Protein AF-A0A661CHH3-F1 (afdb_monomer_lite)

Foldseek 3Di:
DPVPVPPPPVVVCVVVVVVVVVVVVVLVPDPQWDDDLFWIWGQDPDDRDIDIDGAPALVQWDQDPQWTWGQDPNDTDTDPDGNVVDDPVVSVVVVVVSVVRNVVVVVVPPPPPDPDPD

Secondary structure (DSSP, 8-state):
--TTSSSHHHHHHHHHHHHHHHHHHHHHHS-SEEEETTEEEEE-SSSS-EEEEE-SSGGGEEEETTEEEEEETTEEEEEEEEGGGS-HHHHHHHHHHHHHHHHHHHHHT---------

Sequence (118 aa):
MLTFMMGSQHYFGFIVAPICILMGILYLTIPYFSLEKQAIETKALIGPVTRKWEFSSPDDLICEDGKIFINTDGKRKKVGISRWLAEQQDWNAFLQAIEQMKKS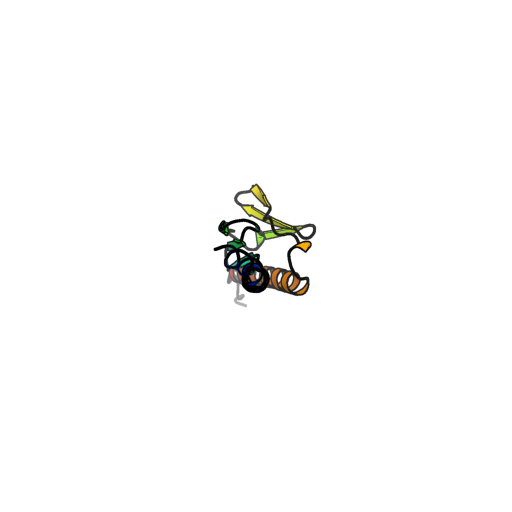EGLEKQPYAQRSVG

Radius of gyration: 24.12 Å; chains: 1; bounding box: 46×22×101 Å

pLDDT: mean 70.48, std 11.34, range [43.38, 85.06]

Structure (mmCIF, N/CA/C/O backbone):
data_AF-A0A661CHH3-F1
#
_entry.id   AF-A0A661CHH3-F1
#
loop_
_atom_site.group_PDB
_atom_site.id
_atom_site.type_symbol
_atom_site.label_atom_id
_atom_site.label_alt_id
_atom_site.label_comp_id
_atom_site.label_asym_id
_atom_site.label_entity_id
_atom_site.label_seq_id
_atom_site.pdbx_PDB_ins_code
_atom_site.Cartn_x
_atom_site.Cartn_y
_atom_site.Cartn_z
_atom_site.occupancy
_atom_site.B_iso_or_equiv
_atom_site.auth_seq_id
_atom_site.auth_comp_id
_atom_site.auth_asym_id
_atom_site.auth_atom_id
_atom_site.pdbx_PDB_model_num
ATOM 1 N N . MET A 1 1 ? 24.057 8.389 -52.381 1.00 48.91 1 MET A N 1
ATOM 2 C CA . MET A 1 1 ? 23.285 8.979 -51.264 1.00 48.91 1 MET A CA 1
ATOM 3 C C . MET A 1 1 ? 22.179 8.003 -50.844 1.00 48.91 1 MET A C 1
ATOM 5 O O . MET A 1 1 ? 21.014 8.274 -51.065 1.00 48.91 1 MET A O 1
ATOM 9 N N . LEU A 1 2 ? 22.537 6.817 -50.334 1.00 49.53 2 LEU A N 1
ATOM 10 C CA . LEU A 1 2 ? 21.557 5.785 -49.923 1.00 49.53 2 LEU A CA 1
ATOM 11 C C . LEU A 1 2 ? 22.047 4.908 -48.754 1.00 49.53 2 LEU A C 1
ATOM 13 O O . LEU A 1 2 ? 21.250 4.255 -48.097 1.00 49.53 2 LEU A O 1
ATOM 17 N N . THR A 1 3 ? 23.335 4.963 -48.409 1.00 54.94 3 THR A N 1
ATOM 18 C CA . THR A 1 3 ? 23.927 4.158 -47.327 1.00 54.94 3 THR A CA 1
ATOM 19 C C . THR A 1 3 ? 23.754 4.762 -45.924 1.00 54.94 3 THR A C 1
ATOM 21 O O . THR A 1 3 ? 23.988 4.083 -44.933 1.00 54.94 3 THR A O 1
ATOM 24 N N . PHE A 1 4 ? 23.315 6.022 -45.803 1.00 56.03 4 PHE A N 1
ATOM 25 C CA . PHE A 1 4 ? 23.196 6.703 -44.501 1.00 56.03 4 PHE A CA 1
ATOM 26 C C . PHE A 1 4 ? 21.869 6.419 -43.767 1.00 56.03 4 PHE A C 1
ATOM 28 O O . PHE A 1 4 ? 21.754 6.698 -42.579 1.00 56.03 4 PHE A O 1
ATOM 35 N N . MET A 1 5 ? 20.867 5.832 -44.437 1.00 54.22 5 MET A N 1
ATOM 36 C CA . MET A 1 5 ? 19.554 5.560 -43.823 1.00 54.22 5 MET A CA 1
ATOM 37 C C . MET A 1 5 ? 19.444 4.198 -43.120 1.00 54.22 5 MET A C 1
ATOM 39 O O . MET A 1 5 ? 18.488 3.985 -42.383 1.00 54.22 5 MET A O 1
ATOM 43 N N . MET A 1 6 ? 20.412 3.288 -43.286 1.00 55.06 6 MET A N 1
ATOM 44 C CA . MET A 1 6 ? 20.338 1.931 -42.712 1.00 55.06 6 MET A CA 1
ATOM 45 C C . MET A 1 6 ? 21.031 1.781 -41.347 1.00 55.06 6 MET A C 1
ATOM 47 O O . MET A 1 6 ? 20.755 0.830 -40.624 1.00 55.06 6 MET A O 1
ATOM 51 N N . GLY A 1 7 ? 21.878 2.737 -40.948 1.00 53.50 7 GLY A N 1
ATOM 52 C CA . GLY A 1 7 ? 22.579 2.698 -39.659 1.00 53.50 7 GLY A CA 1
ATOM 53 C C . GLY A 1 7 ? 21.740 3.136 -38.453 1.00 53.50 7 GLY A C 1
ATOM 54 O O . GLY A 1 7 ? 22.096 2.812 -37.328 1.00 53.50 7 GLY A O 1
ATOM 55 N N . SER A 1 8 ? 20.624 3.850 -38.64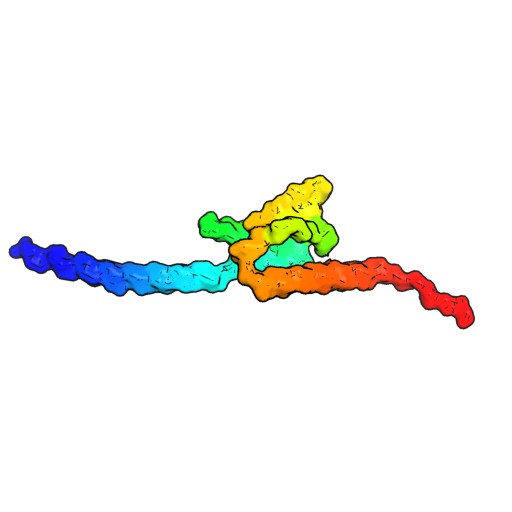4 1.00 56.22 8 SER A N 1
ATOM 56 C CA . SER A 1 8 ? 19.871 4.470 -37.536 1.00 56.22 8 SER A CA 1
ATOM 57 C C . SER A 1 8 ? 18.887 3.535 -36.821 1.00 56.22 8 SER A C 1
ATOM 59 O O . SER A 1 8 ? 18.462 3.835 -35.708 1.00 56.22 8 SER A O 1
ATOM 61 N N . GLN A 1 9 ? 18.540 2.391 -37.420 1.00 58.56 9 GLN A N 1
ATOM 62 C CA . GLN A 1 9 ? 17.532 1.470 -36.876 1.00 58.56 9 GLN A CA 1
ATOM 63 C C . GLN A 1 9 ? 18.062 0.621 -35.705 1.00 58.56 9 GLN A C 1
ATOM 65 O O . GLN A 1 9 ? 17.301 0.262 -34.810 1.00 58.56 9 GLN A O 1
ATOM 70 N N . HIS A 1 10 ? 19.370 0.341 -35.657 1.00 59.44 10 HIS A N 1
ATOM 71 C CA . HIS A 1 10 ? 19.963 -0.511 -34.617 1.00 59.44 10 HIS A CA 1
ATOM 72 C C . HIS A 1 10 ? 20.256 0.233 -33.303 1.00 59.44 10 HIS A C 1
ATOM 74 O O . HIS A 1 10 ? 20.138 -0.353 -32.227 1.00 59.44 10 HIS A O 1
ATOM 80 N N . TYR A 1 11 ? 20.580 1.530 -33.360 1.00 64.56 11 TYR A N 1
ATOM 81 C CA . TYR A 1 11 ? 20.855 2.329 -32.157 1.00 64.56 11 TYR A CA 1
ATOM 82 C C . TYR A 1 11 ? 19.589 2.662 -31.364 1.00 64.56 11 TYR A C 1
ATOM 84 O O . TYR A 1 11 ? 19.643 2.768 -30.141 1.00 64.56 11 TYR A O 1
ATOM 92 N N . PHE A 1 12 ? 18.440 2.777 -32.039 1.00 67.88 12 PHE A N 1
ATOM 93 C CA . PHE A 1 12 ? 17.166 3.067 -31.382 1.00 67.88 12 PHE A CA 1
ATOM 94 C C . PHE A 1 12 ? 16.792 1.976 -30.369 1.00 67.88 12 PHE A C 1
ATOM 96 O O . PHE A 1 12 ? 16.493 2.285 -29.219 1.00 67.88 12 PHE A O 1
ATOM 103 N N . GLY A 1 13 ? 16.907 0.697 -30.745 1.00 69.62 13 GLY A N 1
ATOM 104 C CA . GLY A 1 13 ? 16.647 -0.423 -29.833 1.00 69.62 13 GLY A CA 1
ATOM 105 C C . GLY A 1 13 ? 17.616 -0.474 -28.648 1.00 69.62 13 GLY A C 1
ATOM 106 O O . GLY A 1 13 ? 17.190 -0.711 -27.520 1.00 69.62 13 GLY A O 1
ATOM 107 N N . PHE A 1 14 ? 18.898 -0.172 -28.881 1.00 77.00 14 PHE A N 1
ATOM 108 C CA . PHE A 1 14 ? 19.927 -0.144 -27.834 1.00 77.00 14 PHE A CA 1
ATOM 109 C C . PHE A 1 14 ? 19.730 0.968 -26.800 1.00 77.00 14 PHE A C 1
ATOM 111 O O . PHE A 1 14 ? 20.197 0.825 -25.675 1.00 77.00 14 PHE A O 1
ATOM 118 N N . ILE A 1 15 ? 19.044 2.057 -27.158 1.00 78.50 15 ILE A N 1
ATOM 119 C CA . ILE A 1 15 ? 18.742 3.168 -26.245 1.00 78.50 15 ILE A CA 1
ATOM 120 C C . ILE A 1 15 ? 17.371 2.974 -25.584 1.00 78.50 15 ILE A C 1
ATOM 122 O O . ILE A 1 15 ? 17.226 3.182 -24.382 1.00 78.50 15 ILE A O 1
ATOM 126 N N . VAL A 1 16 ? 16.360 2.533 -26.334 1.00 83.06 16 VAL A N 1
ATOM 127 C CA . VAL A 1 16 ? 14.994 2.369 -25.811 1.00 83.06 16 VAL A CA 1
ATOM 128 C C . VAL A 1 16 ? 14.898 1.201 -24.831 1.00 83.06 16 VAL A C 1
ATOM 130 O O . VAL A 1 16 ? 14.255 1.339 -23.794 1.00 83.06 16 VAL A O 1
ATOM 133 N N . ALA A 1 17 ? 15.570 0.078 -25.101 1.00 83.38 17 ALA A N 1
ATOM 134 C CA . ALA A 1 17 ? 15.544 -1.087 -24.218 1.00 83.38 17 ALA A CA 1
ATOM 135 C C . ALA A 1 17 ? 16.014 -0.779 -22.778 1.00 83.38 17 ALA A C 1
ATOM 137 O O . ALA A 1 17 ? 15.254 -1.063 -21.849 1.00 83.38 17 ALA A O 1
ATOM 138 N N . PRO A 1 18 ? 17.189 -0.158 -22.538 1.00 84.94 18 PRO A N 1
ATOM 139 C CA . PRO A 1 18 ? 17.612 0.172 -21.180 1.00 84.94 18 PRO A CA 1
ATOM 140 C C . PRO A 1 18 ? 16.727 1.237 -20.529 1.00 84.94 18 PRO A C 1
ATOM 142 O O . PRO A 1 18 ? 16.478 1.143 -19.332 1.00 84.94 18 PRO A O 1
ATOM 145 N N . ILE A 1 19 ? 16.194 2.205 -21.287 1.00 84.94 19 ILE A N 1
ATOM 146 C CA . ILE A 1 19 ? 15.250 3.200 -20.751 1.00 84.94 19 ILE A CA 1
ATOM 147 C C . ILE A 1 19 ? 13.954 2.525 -20.288 1.00 84.94 19 ILE A C 1
ATOM 149 O O . ILE A 1 19 ? 13.472 2.828 -19.200 1.00 84.94 19 ILE A O 1
ATOM 153 N N . CYS A 1 20 ? 13.407 1.586 -21.063 1.00 82.88 20 CYS A N 1
ATOM 154 C CA . CYS A 1 20 ? 12.226 0.816 -20.674 1.00 82.88 20 CYS A CA 1
ATOM 155 C C . CYS A 1 20 ? 12.490 -0.079 -19.459 1.00 82.88 20 CYS A C 1
ATOM 157 O O . CYS A 1 20 ? 11.638 -0.162 -18.580 1.00 82.88 20 CYS A O 1
ATOM 159 N N . ILE A 1 21 ? 13.664 -0.713 -19.377 1.00 83.38 21 ILE A N 1
ATOM 160 C CA . ILE A 1 21 ? 14.056 -1.518 -18.211 1.00 83.38 21 ILE A CA 1
ATOM 161 C C . ILE A 1 21 ? 14.176 -0.629 -16.969 1.00 83.38 21 ILE A C 1
ATOM 163 O O . ILE A 1 21 ? 13.607 -0.956 -15.931 1.00 83.38 21 ILE A O 1
ATOM 167 N N . LEU A 1 22 ? 14.847 0.520 -17.079 1.00 81.75 22 LEU A N 1
ATOM 168 C CA . LEU A 1 22 ? 14.962 1.500 -15.997 1.00 81.75 22 LEU A CA 1
ATOM 169 C C . LEU A 1 22 ? 13.593 2.021 -15.553 1.00 81.75 22 LEU A C 1
ATOM 171 O O . LEU A 1 22 ? 13.320 2.065 -14.357 1.00 81.75 22 LEU A O 1
ATOM 175 N N . MET A 1 23 ? 12.718 2.364 -16.500 1.00 76.75 23 MET A N 1
ATOM 176 C CA . MET A 1 23 ? 11.332 2.751 -16.224 1.00 76.75 23 MET A CA 1
ATOM 177 C C . MET A 1 23 ? 10.566 1.634 -15.520 1.00 76.75 23 MET A C 1
ATOM 179 O O . MET A 1 23 ? 9.874 1.910 -14.549 1.00 76.75 23 MET A O 1
ATOM 183 N N . GLY A 1 24 ? 10.717 0.382 -15.956 1.00 74.44 24 GLY A N 1
ATOM 184 C CA . GLY A 1 24 ? 10.088 -0.772 -15.317 1.00 74.44 24 GLY A CA 1
ATOM 185 C C . GLY A 1 24 ? 10.549 -0.956 -13.873 1.00 74.44 24 GLY A C 1
ATOM 186 O O . GLY A 1 24 ? 9.717 -1.068 -12.977 1.00 74.44 24 GLY A O 1
ATOM 187 N N . ILE A 1 25 ? 11.863 -0.912 -13.630 1.00 77.12 25 ILE A N 1
ATOM 188 C CA . ILE A 1 25 ? 12.450 -1.020 -12.284 1.00 77.12 25 ILE A CA 1
ATOM 189 C C . ILE A 1 25 ? 11.970 0.124 -11.388 1.00 77.12 25 ILE A C 1
ATOM 191 O O . ILE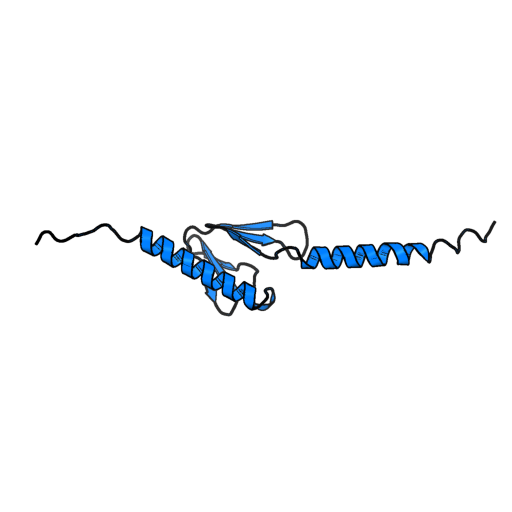 A 1 25 ? 11.567 -0.113 -10.250 1.00 77.12 25 ILE A O 1
ATOM 195 N N . LEU A 1 26 ? 11.977 1.355 -11.903 1.00 70.00 26 LEU A N 1
ATOM 196 C CA . LEU A 1 26 ? 11.522 2.524 -11.158 1.00 70.00 26 LEU A CA 1
ATOM 197 C C . LEU A 1 26 ? 10.023 2.436 -10.845 1.00 70.00 26 LEU A C 1
ATOM 199 O O . LEU A 1 26 ? 9.597 2.797 -9.754 1.00 70.00 26 LEU A O 1
ATOM 203 N N . TYR A 1 27 ? 9.228 1.905 -11.774 1.00 65.81 27 TYR A N 1
ATOM 204 C CA . TYR A 1 27 ? 7.801 1.677 -11.575 1.00 65.81 27 TYR A CA 1
ATOM 205 C C . TYR A 1 27 ? 7.524 0.617 -10.498 1.00 65.81 27 TYR A C 1
ATOM 207 O O . TYR A 1 27 ? 6.582 0.762 -9.725 1.00 65.81 27 TYR A O 1
ATOM 215 N N . LEU A 1 28 ? 8.380 -0.404 -10.400 1.00 67.62 28 LEU A N 1
ATOM 216 C CA . LEU A 1 28 ? 8.310 -1.450 -9.374 1.00 67.62 28 LEU A CA 1
ATOM 217 C C . LEU A 1 28 ? 8.692 -0.954 -7.971 1.00 67.62 28 LEU A C 1
ATOM 219 O O . LEU A 1 28 ? 8.264 -1.546 -6.988 1.00 67.62 28 LEU A O 1
ATOM 223 N N . THR A 1 29 ? 9.484 0.117 -7.857 1.00 63.56 29 THR A N 1
ATOM 224 C CA . THR A 1 29 ? 9.919 0.657 -6.553 1.00 63.56 29 THR A CA 1
ATOM 225 C C . THR A 1 29 ? 8.977 1.710 -5.974 1.00 63.56 29 THR A C 1
ATOM 227 O O . THR A 1 29 ? 9.162 2.134 -4.833 1.00 63.56 29 THR A O 1
ATOM 230 N N . ILE A 1 30 ? 7.969 2.160 -6.727 1.00 65.00 30 ILE A N 1
ATOM 231 C CA . ILE A 1 30 ? 7.006 3.140 -6.223 1.00 65.00 30 ILE A CA 1
ATOM 232 C C . ILE A 1 30 ? 6.020 2.419 -5.290 1.00 65.00 30 ILE A C 1
ATOM 234 O O . ILE A 1 30 ? 5.309 1.525 -5.748 1.00 65.00 30 ILE A O 1
ATOM 238 N N . PRO A 1 31 ? 5.907 2.819 -4.007 1.00 65.31 31 PRO A N 1
ATOM 239 C CA . PRO A 1 31 ? 4.951 2.203 -3.096 1.00 65.31 31 PRO A CA 1
ATOM 240 C C . PRO A 1 31 ? 3.523 2.422 -3.609 1.00 65.31 31 PRO A C 1
ATOM 242 O O . PRO A 1 31 ? 3.089 3.561 -3.812 1.00 65.31 31 PRO A O 1
ATOM 245 N N . TYR A 1 32 ? 2.797 1.321 -3.830 1.00 68.31 32 TYR A N 1
ATOM 246 C CA . TYR A 1 32 ? 1.422 1.329 -4.347 1.00 68.31 32 TYR A CA 1
ATOM 247 C C . TYR A 1 32 ? 0.435 2.004 -3.388 1.00 68.31 32 TYR A C 1
ATOM 249 O O . TYR A 1 32 ? -0.560 2.600 -3.813 1.00 68.31 32 TYR A O 1
ATOM 257 N N . PHE A 1 33 ? 0.719 1.937 -2.090 1.00 72.69 33 PHE A N 1
ATOM 258 C CA . PHE A 1 33 ? -0.053 2.601 -1.056 1.00 72.69 33 PHE A CA 1
ATOM 259 C C . PHE A 1 33 ? 0.845 3.015 0.109 1.00 72.69 33 PHE A C 1
ATOM 261 O O . PHE A 1 33 ? 1.877 2.398 0.362 1.00 72.69 33 PHE A O 1
ATOM 268 N N . SER A 1 34 ? 0.442 4.070 0.808 1.00 71.81 34 SER A N 1
ATOM 269 C CA . SER A 1 34 ? 1.070 4.539 2.039 1.00 71.81 34 SER A CA 1
ATOM 270 C C . SER A 1 34 ? -0.005 4.720 3.103 1.00 71.81 34 SER A C 1
ATOM 272 O O . SER A 1 34 ? -1.097 5.216 2.810 1.00 71.81 34 SER A O 1
ATOM 274 N N . LEU A 1 35 ? 0.296 4.293 4.328 1.00 70.69 35 LEU A N 1
ATOM 275 C CA . LEU A 1 35 ? -0.560 4.497 5.490 1.00 70.69 35 LEU A CA 1
ATOM 276 C C . LEU A 1 35 ? -0.017 5.684 6.290 1.00 70.69 35 LEU A C 1
ATOM 278 O O . LEU A 1 35 ? 1.064 5.611 6.871 1.00 70.69 35 LEU A O 1
ATOM 282 N N . GLU A 1 36 ? -0.779 6.768 6.323 1.00 74.44 36 GLU A N 1
ATOM 283 C CA . GLU A 1 36 ? -0.542 7.934 7.168 1.00 74.44 36 GLU A CA 1
ATOM 284 C C . GLU A 1 36 ? -1.512 7.899 8.365 1.00 74.44 36 GLU A C 1
ATOM 286 O O . GLU A 1 36 ? -2.520 7.192 8.336 1.00 74.44 36 GLU A O 1
ATOM 291 N N . LYS A 1 37 ? -1.224 8.640 9.445 1.00 68.06 37 LYS A N 1
ATOM 292 C CA . LYS A 1 37 ? -1.931 8.520 10.743 1.00 68.06 37 LYS A CA 1
ATOM 293 C C . LYS A 1 37 ? -3.466 8.611 10.664 1.00 68.06 37 LYS A C 1
ATOM 295 O O . LYS A 1 37 ? -4.132 8.053 11.525 1.00 68.06 37 LYS A O 1
ATOM 300 N N . GLN A 1 38 ? -4.008 9.326 9.678 1.00 74.94 38 GLN A N 1
ATOM 301 C CA . GLN A 1 38 ? -5.454 9.534 9.483 1.00 74.94 38 GLN A CA 1
ATOM 302 C C . GLN A 1 38 ? -5.879 9.393 8.010 1.00 74.94 38 GLN A C 1
ATOM 304 O O . GLN A 1 38 ? -6.990 9.764 7.629 1.00 74.94 38 GLN A O 1
ATOM 309 N N . ALA A 1 39 ? -4.986 8.895 7.149 1.00 72.44 39 ALA A N 1
ATOM 310 C CA . ALA A 1 39 ? -5.258 8.784 5.724 1.00 72.44 39 ALA A CA 1
ATOM 311 C C . ALA A 1 39 ? -4.554 7.578 5.103 1.00 72.44 39 ALA A C 1
ATOM 313 O O . ALA A 1 39 ? -3.390 7.301 5.379 1.00 72.44 39 ALA A O 1
ATOM 314 N N . ILE A 1 40 ? -5.255 6.876 4.214 1.00 76.88 40 ILE A N 1
ATOM 315 C CA . ILE A 1 40 ? -4.629 5.929 3.290 1.00 76.88 40 ILE A CA 1
ATOM 316 C C . ILE A 1 40 ? -4.439 6.630 1.955 1.00 76.88 40 ILE A C 1
ATOM 318 O O . ILE A 1 40 ? -5.410 7.010 1.299 1.00 76.88 40 ILE A O 1
ATOM 322 N N . GLU A 1 41 ? -3.195 6.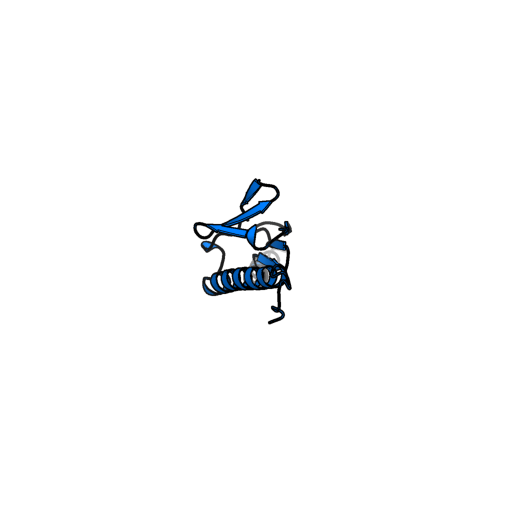750 1.513 1.00 76.81 41 GLU A N 1
ATOM 323 C CA . GLU A 1 41 ? -2.891 7.198 0.163 1.00 76.81 41 GLU A CA 1
ATOM 324 C C . GLU A 1 41 ? -2.709 5.991 -0.748 1.00 76.81 41 GLU A C 1
ATOM 326 O O . GLU A 1 41 ? -1.873 5.126 -0.511 1.00 76.81 41 GLU A O 1
ATOM 331 N N . THR A 1 42 ? -3.492 5.940 -1.819 1.00 72.00 42 THR A N 1
ATOM 332 C CA . THR A 1 42 ? -3.336 4.952 -2.891 1.00 72.00 42 THR A CA 1
ATOM 333 C C . THR A 1 42 ? -2.843 5.653 -4.139 1.00 72.00 42 THR A C 1
ATOM 335 O O . THR A 1 42 ? -3.484 6.597 -4.606 1.00 72.00 42 THR A O 1
ATOM 338 N N . LYS A 1 43 ? -1.720 5.202 -4.698 1.00 69.44 43 LYS A N 1
ATOM 339 C CA . LYS A 1 43 ? -1.297 5.640 -6.028 1.00 69.44 43 LYS A CA 1
ATOM 340 C C . LYS A 1 43 ? -1.998 4.773 -7.065 1.00 69.44 43 LYS A C 1
ATOM 342 O O . LYS A 1 43 ? -2.055 3.552 -6.930 1.00 69.44 43 LYS A O 1
ATOM 347 N N . ALA A 1 44 ? -2.585 5.399 -8.080 1.00 63.34 44 ALA A N 1
ATOM 348 C CA . ALA A 1 44 ? -3.211 4.660 -9.163 1.00 63.34 44 ALA A CA 1
ATOM 349 C C . ALA A 1 44 ? -2.173 3.818 -9.919 1.00 63.34 44 ALA A C 1
ATOM 351 O O . ALA A 1 44 ? -1.075 4.278 -10.223 1.00 63.34 44 ALA A O 1
ATOM 352 N N . LEU A 1 45 ? -2.575 2.598 -10.286 1.00 58.09 45 LEU A N 1
ATOM 353 C CA . LEU A 1 45 ? -1.819 1.714 -11.181 1.00 58.09 45 LEU A CA 1
ATOM 354 C C . LEU A 1 45 ? -1.672 2.296 -12.596 1.00 58.09 45 LEU A C 1
ATOM 356 O O . LEU A 1 45 ? -0.864 1.822 -13.380 1.00 58.09 45 LEU A O 1
ATOM 360 N N . ILE A 1 46 ? -2.482 3.289 -12.971 1.00 54.12 46 ILE A N 1
ATOM 361 C CA . ILE A 1 46 ? -2.420 3.934 -14.283 1.00 54.12 46 ILE A CA 1
ATOM 362 C C . ILE A 1 46 ? -2.711 5.426 -14.094 1.00 54.12 46 ILE A C 1
ATOM 364 O O . ILE A 1 46 ? -3.820 5.807 -13.721 1.00 54.12 46 ILE A O 1
ATOM 368 N N . GLY A 1 47 ? -1.711 6.265 -14.375 1.00 50.25 47 GLY A N 1
ATOM 369 C CA . GLY A 1 47 ? -1.806 7.727 -14.343 1.00 50.25 47 GLY A CA 1
ATOM 370 C C . GLY A 1 47 ? -1.383 8.384 -13.016 1.00 50.25 47 GLY A C 1
ATOM 371 O O . GLY A 1 47 ? -1.201 7.707 -12.008 1.00 50.25 47 GLY A O 1
ATOM 372 N N . PRO A 1 48 ? -1.236 9.723 -12.991 1.00 55.34 48 PRO A N 1
ATOM 373 C CA . PRO A 1 48 ? -0.739 10.496 -11.842 1.00 55.34 48 PRO A CA 1
ATOM 374 C C . PRO A 1 48 ? -1.767 10.659 -10.704 1.00 55.34 48 PRO A C 1
ATOM 376 O O . PRO A 1 48 ? -1.673 11.581 -9.897 1.00 55.34 48 PRO A O 1
ATOM 379 N N . VAL A 1 49 ? -2.791 9.806 -10.648 1.00 61.81 49 VAL A N 1
ATOM 380 C CA . VAL A 1 49 ? -3.911 9.963 -9.719 1.00 61.81 49 VAL A CA 1
ATOM 381 C C . VAL A 1 49 ? -3.537 9.360 -8.367 1.00 61.81 49 VAL A C 1
ATOM 383 O O . VAL A 1 49 ? -3.570 8.144 -8.182 1.00 61.81 49 VAL A O 1
ATOM 386 N N . THR A 1 50 ? -3.205 10.217 -7.405 1.00 68.75 50 THR A N 1
ATOM 387 C CA . THR A 1 50 ? -3.140 9.843 -5.987 1.00 68.75 50 THR A CA 1
ATOM 388 C C . THR A 1 50 ? -4.528 9.994 -5.384 1.00 68.75 50 THR A C 1
ATOM 390 O O . THR A 1 50 ? -5.130 11.066 -5.445 1.00 68.75 50 THR A O 1
ATOM 393 N N . ARG A 1 51 ? -5.053 8.923 -4.794 1.00 71.06 51 ARG A N 1
ATOM 394 C CA . ARG A 1 51 ? -6.342 8.936 -4.108 1.00 71.06 51 ARG A CA 1
ATOM 395 C C . ARG A 1 51 ? -6.108 8.818 -2.613 1.00 71.06 51 ARG A C 1
ATOM 397 O O . ARG A 1 51 ? -5.648 7.776 -2.145 1.00 71.06 51 ARG A O 1
ATOM 404 N N . LYS A 1 52 ? -6.421 9.896 -1.897 1.00 76.25 52 LYS A N 1
ATOM 405 C CA . LYS A 1 52 ? -6.403 9.933 -0.437 1.00 76.25 52 LYS A CA 1
ATOM 406 C C . LYS A 1 52 ? -7.752 9.476 0.099 1.00 76.25 52 LYS A C 1
ATOM 408 O O . LYS A 1 52 ? -8.797 9.915 -0.382 1.00 76.25 52 LYS A O 1
ATOM 413 N N . TRP A 1 53 ? -7.712 8.584 1.072 1.00 76.38 53 TRP A N 1
ATOM 414 C CA . TRP A 1 53 ? -8.873 8.117 1.805 1.00 76.38 53 TRP A CA 1
ATOM 415 C C . TRP A 1 53 ? -8.690 8.500 3.263 1.00 76.38 53 TRP A C 1
ATOM 417 O O . TRP A 1 53 ? -7.955 7.840 3.994 1.00 76.38 53 TRP A O 1
ATOM 427 N N . GLU A 1 54 ? -9.326 9.593 3.653 1.00 77.31 54 GLU A N 1
ATOM 428 C CA . GLU A 1 54 ? -9.325 10.068 5.032 1.00 77.31 54 GLU A CA 1
ATOM 429 C C . GLU A 1 54 ? -10.298 9.226 5.862 1.00 77.31 54 GLU A C 1
ATOM 431 O O . GLU A 1 54 ? -11.380 8.854 5.391 1.00 77.31 54 GLU A O 1
ATOM 436 N N . PHE A 1 55 ? -9.894 8.902 7.085 1.00 77.94 55 PHE A N 1
ATOM 437 C CA . PHE A 1 55 ? -10.712 8.193 8.063 1.00 77.94 55 PHE A CA 1
ATOM 438 C C . PHE A 1 55 ? -10.580 8.886 9.422 1.00 77.94 55 PHE A C 1
ATOM 440 O O . PHE A 1 55 ? -9.514 9.395 9.764 1.00 77.94 55 PHE A O 1
ATOM 447 N N . SER A 1 56 ? -11.676 8.947 10.180 1.00 70.19 56 SER A N 1
ATOM 448 C CA . SER A 1 56 ? -11.713 9.674 11.454 1.00 70.19 56 SER A CA 1
ATOM 449 C C . SER A 1 56 ? -11.158 8.844 12.605 1.00 70.19 56 SER A C 1
ATOM 451 O O . SER A 1 56 ? -10.571 9.407 13.525 1.00 70.19 56 SER A O 1
ATOM 453 N N . SER A 1 57 ? -11.312 7.521 12.541 1.00 71.00 57 SER A N 1
ATOM 454 C CA . SER A 1 57 ? -10.761 6.584 13.516 1.00 71.00 57 SER A CA 1
ATOM 455 C C . SER A 1 57 ? -10.188 5.338 12.821 1.00 71.00 57 SER A C 1
ATOM 457 O O . SER A 1 57 ? -10.730 4.890 11.809 1.00 71.00 57 SER A O 1
ATOM 459 N N . PRO A 1 58 ? -9.128 4.706 13.356 1.00 73.75 58 PRO A N 1
ATOM 460 C CA . PRO A 1 58 ? -8.660 3.384 12.962 1.00 73.75 58 PRO A CA 1
ATOM 461 C C . PRO A 1 58 ? -9.751 2.312 13.031 1.00 73.75 58 PRO A C 1
ATOM 463 O O . PRO A 1 58 ? -9.630 1.284 12.369 1.00 73.75 58 PRO A O 1
ATOM 466 N N . ASP A 1 59 ? -10.821 2.517 13.806 1.00 75.31 59 ASP A N 1
ATOM 467 C CA .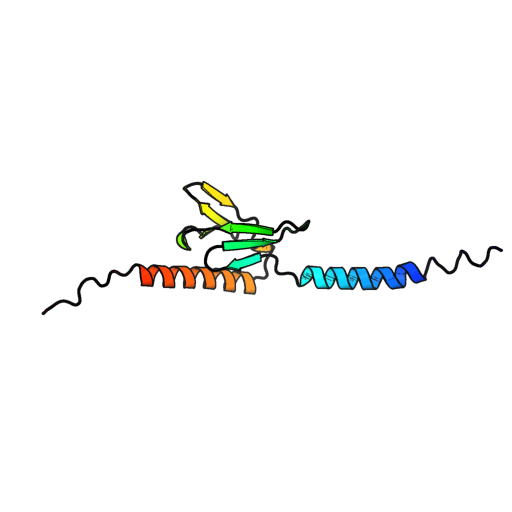 ASP A 1 59 ? -11.969 1.606 13.833 1.00 75.31 59 ASP A CA 1
ATOM 468 C C . ASP A 1 59 ? -12.844 1.663 12.579 1.00 75.31 59 ASP A C 1
ATOM 470 O O . ASP A 1 59 ? -13.507 0.676 12.256 1.00 75.31 59 ASP A O 1
ATOM 474 N N . ASP A 1 60 ? -12.759 2.745 11.807 1.00 79.38 60 ASP A N 1
ATOM 475 C CA . ASP A 1 60 ? -13.432 2.866 10.514 1.00 79.38 60 ASP A CA 1
ATOM 476 C C . ASP A 1 60 ? -12.769 1.999 9.430 1.00 79.38 60 ASP A C 1
ATOM 478 O O . ASP A 1 60 ? -13.355 1.764 8.368 1.00 79.38 60 ASP A O 1
ATOM 482 N N . LEU A 1 61 ? -11.551 1.506 9.684 1.00 80.12 61 LEU A N 1
ATOM 483 C CA . LEU A 1 61 ? -10.819 0.603 8.802 1.00 80.12 61 LEU A CA 1
ATOM 484 C C . LEU A 1 61 ? -11.235 -0.848 9.041 1.00 80.12 61 LEU A C 1
ATOM 486 O O . LEU A 1 61 ? -10.911 -1.474 10.052 1.00 80.12 61 LEU A O 1
ATOM 490 N N . ILE A 1 62 ? -11.911 -1.405 8.042 1.00 80.62 62 ILE A N 1
ATOM 491 C CA . ILE A 1 62 ? -12.391 -2.782 8.026 1.00 80.62 62 ILE A CA 1
ATOM 492 C C . ILE A 1 62 ? -11.581 -3.559 6.990 1.00 80.62 62 ILE A C 1
ATOM 494 O O . ILE A 1 62 ? -11.645 -3.287 5.790 1.00 80.62 62 ILE A O 1
ATOM 498 N N . CYS A 1 63 ? -10.834 -4.559 7.450 1.00 78.75 63 CYS A N 1
ATOM 499 C CA . CYS A 1 63 ? -10.147 -5.510 6.583 1.00 78.75 63 CYS A CA 1
ATOM 500 C C . CYS A 1 63 ? -10.966 -6.803 6.507 1.00 78.75 63 CYS A C 1
ATOM 502 O O . CYS A 1 63 ? -10.992 -7.579 7.456 1.00 78.75 63 CYS A O 1
ATOM 504 N N . GLU A 1 64 ? -11.619 -7.048 5.372 1.00 79.00 64 GLU A N 1
ATOM 505 C CA . GLU A 1 64 ? -12.415 -8.258 5.127 1.00 79.00 64 GLU A CA 1
ATOM 506 C C . GLU A 1 64 ? -11.948 -8.922 3.831 1.00 79.00 64 GLU A C 1
ATOM 508 O O . GLU A 1 64 ? -11.794 -8.249 2.812 1.00 79.00 64 GLU A O 1
ATOM 513 N N . ASP A 1 65 ? -11.730 -10.242 3.851 1.00 78.00 65 ASP A N 1
ATOM 514 C CA . ASP A 1 65 ? -11.388 -11.032 2.652 1.00 78.00 65 ASP A CA 1
ATOM 515 C C . ASP A 1 65 ? -10.162 -10.485 1.880 1.00 78.00 65 ASP A C 1
ATOM 517 O O . ASP A 1 65 ? -10.124 -10.404 0.651 1.00 78.00 65 ASP A O 1
ATOM 521 N N . GLY A 1 66 ? -9.155 -10.004 2.619 1.00 76.56 66 GLY A N 1
ATOM 522 C CA . GLY A 1 66 ? -7.955 -9.402 2.030 1.00 76.56 66 GLY A CA 1
ATOM 523 C C . GLY A 1 66 ? -8.222 -8.109 1.252 1.00 76.56 66 GLY A C 1
ATOM 524 O O . GLY A 1 66 ? -7.419 -7.737 0.401 1.00 76.56 66 GLY A O 1
ATOM 525 N N . LYS A 1 67 ? -9.344 -7.430 1.496 1.00 81.00 67 LYS A N 1
ATOM 526 C CA . LYS A 1 67 ? -9.685 -6.123 0.925 1.00 81.00 67 LYS A CA 1
ATOM 527 C C . LYS A 1 67 ? -9.839 -5.117 2.057 1.00 81.00 67 LYS A C 1
ATOM 529 O O . LYS A 1 67 ? -10.353 -5.451 3.124 1.00 81.00 67 LYS A O 1
ATOM 534 N N . ILE A 1 68 ? -9.422 -3.882 1.799 1.00 82.44 68 ILE A N 1
ATOM 535 C CA . ILE A 1 68 ? -9.557 -2.787 2.759 1.00 82.44 68 ILE A CA 1
ATOM 536 C C . ILE A 1 68 ? -10.815 -1.990 2.429 1.00 82.44 68 ILE A C 1
ATOM 538 O O . ILE A 1 68 ? -11.058 -1.586 1.288 1.00 82.44 68 ILE A O 1
ATOM 542 N N . PHE A 1 69 ? -11.618 -1.751 3.452 1.00 82.69 69 PHE A N 1
ATOM 543 C CA . PHE A 1 69 ? -12.790 -0.903 3.404 1.00 82.69 69 PHE A CA 1
ATOM 544 C C . PHE A 1 69 ? -12.648 0.181 4.461 1.00 82.69 69 PHE A C 1
ATOM 546 O O . PHE A 1 69 ? -12.175 -0.080 5.561 1.00 82.69 69 PHE A O 1
ATOM 553 N N . ILE A 1 70 ? -13.071 1.388 4.116 1.00 82.62 70 ILE A N 1
ATOM 554 C CA . ILE A 1 70 ? -13.167 2.503 5.049 1.00 82.62 70 ILE A CA 1
ATOM 555 C C . ILE A 1 70 ? -14.644 2.834 5.190 1.00 82.62 70 ILE A C 1
ATOM 557 O O . ILE A 1 70 ? -15.343 3.023 4.189 1.00 82.62 70 ILE A O 1
ATOM 561 N N . ASN A 1 71 ? -15.132 2.857 6.423 1.00 80.88 71 ASN A N 1
ATOM 562 C CA . ASN A 1 71 ? -16.475 3.304 6.735 1.00 80.88 71 ASN A CA 1
ATOM 563 C C . ASN A 1 71 ? -16.443 4.807 7.027 1.00 80.88 71 ASN A C 1
ATOM 565 O O . ASN A 1 71 ? -15.925 5.228 8.048 1.00 80.88 71 ASN A O 1
ATOM 569 N N . THR A 1 72 ? -16.974 5.629 6.126 1.00 75.75 72 THR A N 1
ATOM 570 C CA . THR A 1 72 ? -17.056 7.084 6.335 1.00 75.75 72 THR A CA 1
ATOM 571 C C . THR A 1 72 ? -18.527 7.465 6.395 1.00 75.75 72 THR A C 1
ATOM 573 O O . THR A 1 72 ? -19.248 7.223 5.423 1.00 75.75 72 THR A O 1
ATOM 576 N N . ASP A 1 73 ? -18.989 8.022 7.518 1.00 68.88 73 ASP A N 1
ATOM 577 C CA . ASP A 1 73 ? -20.377 8.482 7.704 1.00 68.88 73 ASP A CA 1
ATOM 578 C C . ASP A 1 73 ? -21.435 7.409 7.364 1.00 68.88 73 ASP A C 1
ATOM 580 O O . ASP A 1 73 ? -22.429 7.662 6.678 1.00 68.88 73 ASP A O 1
ATOM 584 N N . GLY A 1 74 ? -21.189 6.159 7.773 1.00 70.25 74 GLY A N 1
ATOM 585 C CA . GLY A 1 74 ? -22.081 5.024 7.504 1.00 70.25 74 GLY A CA 1
ATOM 586 C C . GLY A 1 74 ? -22.060 4.515 6.057 1.00 70.25 74 GLY A C 1
ATOM 587 O O . GLY A 1 74 ? -22.826 3.613 5.709 1.00 70.25 74 GLY A O 1
ATOM 588 N N . LYS A 1 75 ? -21.189 5.058 5.195 1.00 76.75 75 LYS A N 1
ATOM 589 C CA . LYS A 1 75 ? -20.953 4.559 3.836 1.00 76.75 75 LYS A CA 1
ATOM 590 C C . LYS A 1 75 ? -19.640 3.789 3.777 1.00 76.75 75 LYS A C 1
ATOM 592 O O . LYS A 1 75 ? -18.552 4.353 3.877 1.00 76.75 75 LYS A O 1
ATOM 597 N N . ARG A 1 76 ? -19.752 2.492 3.489 1.00 80.69 76 ARG A N 1
ATOM 598 C CA . ARG A 1 76 ? -18.611 1.608 3.239 1.00 80.69 76 ARG A CA 1
ATOM 599 C C . ARG A 1 76 ? -17.998 1.911 1.870 1.00 80.69 76 ARG A C 1
ATOM 601 O O . ARG A 1 76 ? -18.578 1.593 0.832 1.00 80.69 76 ARG A O 1
ATOM 608 N N . LYS A 1 77 ? -16.807 2.506 1.856 1.00 80.94 77 LYS A N 1
ATOM 609 C CA . LYS A 1 77 ? -16.011 2.743 0.648 1.00 80.94 77 LYS A CA 1
ATOM 610 C C . LYS A 1 77 ? -14.912 1.693 0.537 1.00 80.94 77 LYS A C 1
ATOM 612 O O . LYS A 1 77 ? -14.166 1.447 1.479 1.00 80.94 77 LYS A O 1
ATOM 617 N N . LYS A 1 78 ? -14.805 1.064 -0.632 1.00 79.38 78 LYS A N 1
ATOM 618 C CA . LYS A 1 78 ? -13.739 0.102 -0.919 1.00 79.38 78 LYS A CA 1
ATOM 619 C C . LYS A 1 78 ? -12.468 0.852 -1.306 1.00 79.38 78 LYS A C 1
ATOM 621 O O . LYS A 1 78 ? -12.451 1.544 -2.326 1.00 79.38 78 LYS A O 1
ATOM 626 N N . VAL A 1 79 ? -11.406 0.664 -0.531 1.00 74.12 79 VAL A N 1
ATOM 627 C CA . VAL A 1 79 ? -10.063 1.093 -0.910 1.00 74.12 79 VAL A CA 1
ATOM 628 C C . VAL A 1 79 ? -9.573 0.064 -1.921 1.00 74.12 79 VAL A C 1
ATOM 630 O O . VAL A 1 79 ? -9.617 -1.135 -1.663 1.00 74.12 79 VAL A O 1
ATOM 633 N N . GLY A 1 80 ? -9.180 0.501 -3.117 1.00 69.56 80 GLY A N 1
ATOM 634 C CA . GLY A 1 80 ? -8.831 -0.374 -4.248 1.00 69.56 80 GLY A CA 1
ATOM 635 C C . GLY A 1 80 ? -7.600 -1.269 -4.040 1.00 69.56 80 GLY A C 1
ATOM 636 O O . GLY A 1 80 ? -7.074 -1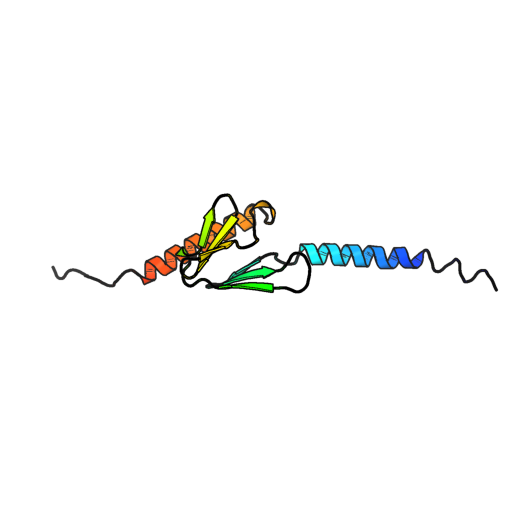.790 -5.015 1.00 69.56 80 GLY A O 1
ATOM 637 N N . ILE A 1 81 ? -7.139 -1.437 -2.802 1.00 72.75 81 ILE A N 1
ATOM 638 C CA . ILE A 1 81 ? -6.039 -2.308 -2.418 1.00 72.75 81 ILE A CA 1
ATOM 639 C C . ILE A 1 81 ? -6.623 -3.674 -2.042 1.00 72.75 81 ILE A C 1
ATOM 641 O O . ILE A 1 81 ? -7.469 -3.800 -1.152 1.00 72.75 81 ILE A O 1
ATOM 645 N N . SER A 1 82 ? -6.146 -4.708 -2.722 1.00 76.31 82 SER A N 1
ATOM 646 C CA . SER A 1 82 ? -6.354 -6.103 -2.338 1.00 76.31 82 SER A CA 1
ATOM 647 C C . SER A 1 82 ? -5.033 -6.717 -1.899 1.00 76.31 82 SER A C 1
ATOM 649 O O . SER A 1 82 ? -3.996 -6.345 -2.437 1.00 76.31 82 SER A O 1
ATOM 651 N N . ARG A 1 83 ? -5.072 -7.728 -1.033 1.00 77.12 83 ARG A N 1
ATOM 652 C CA . ARG A 1 83 ? -3.910 -8.495 -0.559 1.00 77.12 83 ARG A CA 1
ATOM 653 C C . ARG A 1 83 ? -2.993 -8.980 -1.686 1.00 77.12 83 ARG A C 1
ATOM 655 O O . ARG A 1 83 ? -1.797 -9.071 -1.488 1.00 77.12 83 ARG A O 1
ATOM 662 N N . TRP A 1 84 ? -3.543 -9.258 -2.865 1.00 74.06 84 TRP A N 1
ATOM 663 C CA . TRP A 1 84 ? -2.795 -9.715 -4.042 1.00 74.06 84 TRP A CA 1
ATOM 664 C C . TRP A 1 84 ? -1.923 -8.633 -4.699 1.00 74.06 84 TRP A C 1
ATOM 666 O O . TRP A 1 84 ? -1.048 -8.961 -5.489 1.00 74.06 84 TRP A O 1
ATOM 676 N N . LEU A 1 85 ? -2.178 -7.355 -4.403 1.00 69.75 85 LEU A N 1
ATOM 677 C CA . LEU A 1 85 ? -1.408 -6.212 -4.908 1.00 69.75 85 LEU A CA 1
ATOM 678 C C . LEU A 1 85 ? -0.238 -5.841 -3.984 1.00 69.75 85 LEU A C 1
ATOM 680 O O . LEU A 1 85 ? 0.521 -4.937 -4.316 1.00 69.75 85 LEU A O 1
ATOM 684 N N . ALA A 1 86 ? -0.120 -6.492 -2.827 1.00 73.12 86 ALA A N 1
ATOM 685 C CA . ALA A 1 86 ? 0.905 -6.225 -1.829 1.00 73.12 86 ALA A CA 1
ATOM 686 C C . ALA A 1 86 ? 1.704 -7.498 -1.547 1.00 73.12 86 ALA A C 1
ATOM 688 O O . ALA A 1 86 ? 1.161 -8.605 -1.579 1.00 73.12 86 ALA A O 1
ATOM 689 N N . GLU A 1 87 ? 2.986 -7.346 -1.227 1.00 79.00 87 GLU A N 1
ATOM 690 C CA . GLU A 1 87 ? 3.771 -8.462 -0.717 1.00 79.00 87 GLU A CA 1
ATOM 691 C C . GLU A 1 87 ? 3.219 -8.906 0.648 1.00 79.00 87 GLU A C 1
ATOM 693 O O . GLU A 1 87 ? 2.694 -8.109 1.431 1.00 79.00 87 GLU A O 1
ATOM 698 N N . GLN A 1 88 ? 3.302 -10.203 0.951 1.00 77.94 88 GLN A N 1
ATOM 699 C CA . GLN A 1 88 ? 2.723 -10.755 2.180 1.00 77.94 88 GLN A CA 1
ATOM 700 C C . GLN A 1 88 ? 3.334 -10.133 3.446 1.00 77.94 88 GLN A C 1
ATOM 702 O O . GLN A 1 88 ? 2.633 -9.960 4.446 1.00 77.94 88 GLN A O 1
ATOM 707 N N . GLN A 1 89 ? 4.624 -9.791 3.401 1.00 78.75 89 GLN A N 1
ATOM 708 C CA . GLN A 1 89 ? 5.323 -9.126 4.496 1.00 78.75 89 GLN A CA 1
ATOM 709 C C . GLN A 1 89 ? 4.765 -7.719 4.746 1.00 78.75 89 GLN A C 1
ATOM 711 O O . GLN A 1 89 ? 4.400 -7.405 5.880 1.00 78.75 89 GLN A O 1
ATOM 716 N N . ASP A 1 90 ? 4.615 -6.918 3.693 1.00 79.62 90 ASP A N 1
ATOM 717 C CA . ASP A 1 90 ? 4.069 -5.560 3.778 1.00 79.62 90 ASP A CA 1
ATOM 718 C C . ASP A 1 90 ? 2.609 -5.560 4.224 1.00 79.62 90 ASP A C 1
ATOM 720 O O . ASP A 1 90 ? 2.188 -4.723 5.022 1.00 79.62 90 ASP A O 1
ATOM 724 N N . TRP A 1 91 ? 1.832 -6.547 3.769 1.00 81.38 91 TRP A N 1
ATOM 725 C CA . TRP A 1 91 ? 0.451 -6.721 4.205 1.00 81.38 91 TRP A CA 1
ATOM 726 C C . TRP A 1 91 ? 0.350 -6.992 5.710 1.00 81.38 91 TRP A C 1
ATOM 728 O O . TRP A 1 91 ? -0.497 -6.421 6.396 1.00 81.38 91 TRP A O 1
ATOM 738 N N . ASN A 1 92 ? 1.231 -7.837 6.249 1.00 83.00 92 ASN A N 1
ATOM 739 C CA . ASN A 1 92 ? 1.276 -8.101 7.685 1.00 83.00 92 ASN A CA 1
ATOM 740 C C . ASN A 1 92 ? 1.734 -6.872 8.478 1.00 83.00 92 ASN A C 1
ATOM 742 O O . ASN A 1 92 ? 1.148 -6.576 9.519 1.00 83.00 92 ASN A O 1
ATOM 746 N N . ALA A 1 93 ? 2.735 -6.139 7.982 1.00 84.12 93 ALA A N 1
ATOM 747 C CA . ALA A 1 93 ? 3.186 -4.893 8.597 1.00 84.12 93 ALA A CA 1
ATOM 748 C C . ALA A 1 93 ? 2.058 -3.848 8.639 1.00 84.12 93 ALA A C 1
ATOM 750 O O . ALA A 1 93 ? 1.852 -3.191 9.657 1.00 84.12 93 ALA A O 1
ATOM 751 N N . PHE A 1 94 ? 1.267 -3.755 7.568 1.00 83.25 94 PHE A N 1
ATOM 752 C CA . PHE A 1 94 ? 0.087 -2.898 7.500 1.00 83.25 94 PHE A CA 1
ATOM 753 C C . PHE A 1 94 ? -0.983 -3.280 8.535 1.00 83.25 94 PHE A C 1
ATOM 755 O O . PHE A 1 94 ? -1.485 -2.411 9.249 1.00 83.25 94 PHE A O 1
ATOM 762 N N . LEU A 1 95 ? -1.307 -4.572 8.668 1.00 83.62 95 LEU A N 1
ATOM 763 C CA . LEU A 1 95 ? -2.272 -5.042 9.670 1.00 83.62 95 LEU A CA 1
ATOM 764 C C . LEU A 1 95 ? -1.804 -4.738 11.101 1.00 83.62 95 LEU A C 1
ATOM 766 O O . LEU A 1 95 ? -2.595 -4.258 11.913 1.00 83.62 95 LEU A O 1
ATOM 770 N N . GLN A 1 96 ? -0.517 -4.951 11.389 1.00 85.06 96 GLN A N 1
ATOM 771 C CA . GLN A 1 96 ? 0.074 -4.612 12.686 1.00 85.06 96 GLN A CA 1
ATOM 772 C C . GLN A 1 96 ? 0.039 -3.104 12.955 1.00 85.06 96 GLN A C 1
ATOM 774 O O . GLN A 1 96 ? -0.246 -2.691 14.077 1.00 85.06 96 GLN A O 1
ATOM 779 N N . ALA A 1 97 ? 0.288 -2.271 11.941 1.00 82.88 97 ALA A N 1
ATOM 780 C CA . ALA A 1 97 ? 0.211 -0.820 12.076 1.00 82.88 97 ALA A CA 1
ATOM 781 C C . ALA A 1 97 ? -1.214 -0.355 12.426 1.00 82.88 97 ALA A C 1
ATOM 783 O O . ALA A 1 97 ? -1.375 0.463 13.330 1.00 82.88 97 ALA A O 1
ATOM 784 N N . ILE A 1 98 ? -2.249 -0.918 11.787 1.00 82.25 98 ILE A N 1
ATOM 785 C CA . ILE A 1 98 ? -3.652 -0.629 12.141 1.00 82.25 98 ILE A CA 1
ATOM 786 C C . ILE A 1 98 ? -3.947 -1.050 13.582 1.00 82.25 98 ILE A C 1
ATOM 788 O O . ILE A 1 98 ? -4.556 -0.292 14.334 1.00 82.25 98 ILE A O 1
ATOM 792 N N . GLU A 1 99 ? -3.515 -2.245 13.986 1.00 82.88 99 GLU A N 1
ATOM 793 C CA . GLU A 1 99 ? -3.731 -2.745 15.346 1.00 82.88 99 GLU A CA 1
ATOM 794 C C . GLU A 1 99 ? -3.056 -1.849 16.397 1.00 82.88 99 GLU A C 1
ATOM 796 O O . GLU A 1 99 ? -3.653 -1.530 17.428 1.00 82.88 99 GLU A O 1
ATOM 801 N N . GLN A 1 100 ? -1.843 -1.365 16.115 1.00 82.44 100 GLN A N 1
ATOM 802 C CA . GLN A 1 100 ? -1.150 -0.404 16.971 1.00 82.44 100 GLN A CA 1
ATOM 803 C C . GLN A 1 100 ? -1.881 0.941 17.046 1.00 82.44 100 GLN A C 1
ATOM 805 O O . GLN A 1 100 ? -2.015 1.480 18.144 1.00 82.44 100 GLN A O 1
ATOM 810 N N . MET A 1 101 ? -2.403 1.453 15.925 1.00 79.88 101 MET A N 1
ATOM 811 C CA . MET A 1 101 ? -3.202 2.685 15.909 1.00 79.88 101 MET A CA 1
ATOM 812 C C . MET A 1 101 ? -4.480 2.543 16.745 1.00 79.88 101 MET A C 1
ATOM 814 O O . MET A 1 101 ? -4.779 3.414 17.565 1.00 79.88 101 MET A O 1
ATOM 818 N N . LYS A 1 102 ? -5.188 1.412 16.615 1.00 78.69 102 LYS A N 1
ATOM 819 C CA . LYS A 1 102 ? -6.355 1.086 17.451 1.00 78.69 102 LYS A CA 1
ATOM 820 C C . LYS A 1 102 ? -5.994 1.042 18.929 1.00 78.69 102 LYS A C 1
ATOM 822 O O . LYS A 1 102 ? -6.710 1.594 19.760 1.00 78.69 102 LYS A O 1
ATOM 827 N N . LYS A 1 103 ? -4.860 0.424 19.269 1.00 77.44 103 LYS A N 1
ATOM 828 C CA . LYS A 1 103 ? -4.375 0.356 20.651 1.00 77.44 103 LYS A CA 1
ATOM 829 C C . LYS A 1 103 ? -4.038 1.741 21.209 1.00 77.44 103 LYS A C 1
ATOM 831 O O . LYS A 1 103 ? -4.359 2.000 22.364 1.00 77.44 103 LYS A O 1
ATOM 836 N N . SER A 1 104 ? -3.430 2.629 20.417 1.00 70.31 104 SER A N 1
ATOM 837 C CA . SER A 1 104 ? -3.132 4.001 20.851 1.00 70.31 104 SER A CA 1
ATOM 838 C C . SER A 1 104 ? -4.384 4.863 21.022 1.00 70.31 104 SER A C 1
ATOM 840 O O . SER A 1 104 ? -4.474 5.580 22.013 1.00 70.31 104 SER A O 1
ATOM 842 N N . GLU A 1 105 ? -5.381 4.746 20.141 1.00 67.56 105 GLU A N 1
ATOM 843 C CA . GLU A 1 105 ? -6.649 5.475 20.304 1.00 67.56 105 GLU A CA 1
ATOM 844 C C . GLU A 1 105 ? -7.491 4.907 21.460 1.00 67.56 105 GLU A C 1
ATOM 846 O O . GLU A 1 105 ? -8.123 5.648 22.212 1.00 67.56 105 GLU A O 1
ATOM 851 N N . GLY A 1 106 ? -7.449 3.588 21.668 1.00 60.97 106 GLY A N 1
ATOM 852 C CA . GLY A 1 106 ? -8.074 2.932 22.817 1.00 60.97 106 GLY A CA 1
ATOM 853 C C . GLY A 1 106 ? -7.430 3.302 24.159 1.00 60.97 106 GLY A C 1
ATOM 854 O O . GLY A 1 106 ? -8.112 3.293 25.182 1.00 60.97 106 GLY A O 1
ATOM 855 N N . LEU A 1 107 ? -6.142 3.666 24.164 1.00 54.31 107 LEU A N 1
ATOM 856 C CA . LEU A 1 107 ? -5.442 4.190 25.342 1.00 54.31 107 LEU A CA 1
ATOM 857 C C . LEU A 1 107 ? -5.806 5.653 25.634 1.00 54.31 107 LEU A C 1
ATOM 859 O O . LEU A 1 107 ? -5.866 6.031 26.800 1.00 54.31 107 LEU A O 1
ATOM 863 N N . GLU A 1 108 ? -6.109 6.458 24.613 1.00 52.47 108 GLU A N 1
ATOM 864 C CA . GLU A 1 108 ? -6.573 7.844 24.782 1.00 52.47 108 GLU A CA 1
ATOM 865 C C . GLU A 1 108 ? -8.028 7.917 25.288 1.00 52.47 108 GLU A C 1
ATOM 867 O O . GLU A 1 108 ? -8.391 8.828 26.030 1.00 52.47 108 GLU A O 1
ATOM 872 N N . LYS A 1 109 ? -8.852 6.905 24.975 1.00 50.09 109 LYS A N 1
ATOM 873 C CA . LYS A 1 109 ? -10.239 6.779 25.460 1.00 50.09 109 LYS A CA 1
ATOM 874 C C . LYS A 1 109 ? -10.377 6.105 26.832 1.00 50.09 109 LYS A C 1
ATOM 876 O O . LYS A 1 109 ? -11.507 5.832 27.234 1.00 50.09 109 LYS A O 1
ATOM 881 N N . GLN A 1 110 ? -9.296 5.841 27.574 1.00 43.72 110 GLN A N 1
ATOM 882 C CA . GLN A 1 110 ? -9.430 5.505 28.995 1.00 43.72 110 GLN A CA 1
ATOM 883 C C . GLN A 1 110 ? -9.686 6.795 29.786 1.00 43.72 110 GLN A C 1
ATOM 885 O O . GLN A 1 110 ? -8.752 7.579 29.977 1.00 43.72 110 GLN A O 1
ATOM 890 N N . PRO A 1 111 ? -10.917 7.054 30.275 1.00 45.62 111 PRO A N 1
ATOM 891 C CA . PRO A 1 111 ? -11.103 8.123 31.232 1.00 45.62 111 PRO A CA 1
ATOM 892 C C . PRO A 1 111 ? -10.230 7.812 32.444 1.00 45.62 111 PRO A C 1
ATOM 894 O O . PRO A 1 111 ? -10.227 6.697 32.966 1.00 45.62 111 PRO A O 1
ATOM 897 N N . TYR A 1 112 ? -9.518 8.834 32.902 1.00 46.06 112 TYR A N 1
ATOM 898 C CA . TYR A 1 112 ? -8.861 8.929 34.201 1.00 46.06 112 TYR A CA 1
ATOM 899 C C . TYR A 1 112 ? -9.912 8.881 35.336 1.00 46.06 112 TYR A C 1
ATOM 901 O O . TYR A 1 112 ? -10.008 9.767 36.181 1.00 46.06 112 TYR A O 1
ATOM 909 N N . ALA A 1 113 ? -10.786 7.878 35.320 1.00 51.69 113 ALA A N 1
ATOM 910 C CA . ALA A 1 113 ? -11.834 7.671 36.289 1.00 51.69 113 ALA A CA 1
ATOM 911 C C . ALA A 1 113 ? -11.340 6.663 37.323 1.00 51.69 113 ALA A C 1
ATOM 913 O O . ALA A 1 113 ? -11.210 5.470 37.067 1.00 51.69 113 ALA A O 1
ATOM 914 N N . GLN A 1 114 ? -11.133 7.212 38.517 1.00 53.09 114 GLN A N 1
ATOM 915 C CA . GLN A 1 114 ? -11.134 6.529 39.803 1.00 53.09 114 GLN A CA 1
ATOM 916 C C . GLN A 1 114 ? -9.872 5.749 40.164 1.00 53.09 114 GLN A C 1
ATOM 918 O O . GLN A 1 114 ? -9.876 4.541 40.390 1.00 53.09 114 GLN A O 1
ATOM 923 N N . ARG A 1 115 ? -8.817 6.514 40.470 1.00 43.41 115 ARG A N 1
ATOM 924 C CA . ARG A 1 115 ? -7.988 6.166 41.627 1.00 43.41 115 ARG A CA 1
ATOM 925 C C . ARG A 1 115 ? -8.857 6.332 42.880 1.00 43.41 115 ARG A C 1
ATOM 927 O O . ARG A 1 115 ? -8.998 7.426 43.414 1.00 43.41 115 ARG A O 1
ATOM 934 N N . SER A 1 116 ? -9.521 5.234 43.229 1.00 43.38 116 SER A N 1
ATOM 935 C CA . SER A 1 116 ? -10.239 4.978 44.473 1.00 43.38 116 SER A CA 1
ATOM 936 C C . SER A 1 116 ? -9.504 5.600 45.660 1.00 43.38 116 SER A C 1
ATOM 938 O O . SER A 1 116 ? -8.386 5.196 45.980 1.00 43.38 116 SER A O 1
ATOM 940 N N . VAL A 1 117 ? -10.154 6.570 46.298 1.00 52.56 117 VAL A N 1
ATOM 941 C CA . VAL A 1 117 ? -9.880 6.947 47.682 1.00 52.56 117 VAL A CA 1
ATOM 942 C C . VAL A 1 117 ? -10.411 5.791 48.526 1.00 52.56 117 VAL A C 1
ATOM 944 O O . VAL A 1 117 ? -11.615 5.537 48.527 1.00 52.56 117 VAL A O 1
ATOM 947 N N . GLY A 1 118 ? -9.503 5.060 49.157 1.00 54.50 118 GLY A N 1
ATOM 948 C CA . GLY A 1 118 ? -9.775 4.013 50.133 1.00 54.50 118 GLY A CA 1
ATOM 949 C C . GLY A 1 118 ? -8.635 3.995 51.126 1.00 54.50 118 GLY A C 1
ATOM 950 O O . GLY A 1 118 ? -7.479 3.968 50.645 1.00 54.50 118 GLY A O 1
#